Protein AF-A0A7V6TJD2-F1 (afdb_monomer_lite)

Secondary structure (DSSP, 8-state):
-PPPP-SS--HHHHHHHHHHHHHHTTHHHHHHHTS-GGGB-----PPPPSSS---HHHHHHHHHHHHHHHHHHHTT-B----

Foldseek 3Di:
DDDDDDPDDDPVVVVVVVVVVCVVVVVVVCLQVVADPVQADEDDDDDDDPPDDDDPVNVVVVVVSVVVQVVSSVVRGRYDDD

Sequence (82 aa):
MKFPEYKTFDLPALQEKIVEKWNHEKTFQRSVDMRPKERSYVFFEGPPSANGMPGIHHVISRAIKDVVCRYKTQQGYRVERR

Structure (mmCIF, N/CA/C/O backbone):
data_AF-A0A7V6TJD2-F1
#
_entry.id   AF-A0A7V6TJD2-F1
#
loop_
_atom_site.group_PDB
_atom_site.id
_atom_site.type_symbol
_atom_site.label_atom_id
_atom_site.label_alt_id
_atom_site.label_comp_id
_atom_site.label_asym_id
_atom_site.label_entity_id
_atom_site.label_seq_id
_atom_site.pdbx_PDB_ins_code
_atom_site.Cartn_x
_atom_site.Cartn_y
_atom_site.Cartn_z
_atom_site.occupancy
_atom_site.B_iso_or_equiv
_atom_site.auth_seq_id
_atom_site.auth_comp_id
_atom_site.auth_asym_id
_atom_site.auth_atom_id
_atom_site.pdbx_PDB_model_num
ATOM 1 N N . MET A 1 1 ? 27.464 -0.590 11.133 1.00 61.56 1 MET A N 1
ATOM 2 C CA . MET A 1 1 ? 26.365 -1.065 10.260 1.00 61.56 1 MET A CA 1
ATOM 3 C C . MET A 1 1 ? 26.836 -0.984 8.818 1.00 61.56 1 MET A C 1
ATOM 5 O O . MET A 1 1 ? 27.408 0.037 8.466 1.00 61.56 1 MET A O 1
ATOM 9 N N . LYS A 1 2 ? 26.652 -2.037 8.012 1.00 79.75 2 LYS A N 1
ATOM 10 C CA . LYS A 1 2 ? 26.873 -1.979 6.558 1.00 79.75 2 LYS A CA 1
ATOM 11 C C . LYS A 1 2 ? 25.529 -1.725 5.881 1.00 79.75 2 LYS A C 1
ATOM 13 O O . LYS A 1 2 ? 24.562 -2.415 6.196 1.00 79.75 2 LYS A O 1
ATOM 18 N N . PHE A 1 3 ? 25.470 -0.732 5.002 1.00 84.44 3 PHE A N 1
ATOM 19 C CA . PHE A 1 3 ? 24.294 -0.487 4.174 1.00 84.44 3 PHE A CA 1
ATOM 20 C C . PHE A 1 3 ? 24.295 -1.448 2.979 1.00 84.44 3 PHE A C 1
ATOM 22 O O . PHE A 1 3 ? 25.369 -1.843 2.524 1.00 84.44 3 PHE A O 1
ATOM 29 N N . PRO A 1 4 ? 23.119 -1.858 2.481 1.00 79.25 4 PRO A N 1
ATOM 30 C CA . PRO A 1 4 ? 23.042 -2.641 1.259 1.00 79.25 4 PRO A CA 1
ATOM 31 C C . PRO A 1 4 ? 23.515 -1.796 0.070 1.00 79.25 4 PRO A C 1
ATOM 33 O O . PRO A 1 4 ? 22.972 -0.724 -0.192 1.00 79.25 4 PRO A O 1
ATOM 36 N N . GLU A 1 5 ? 24.524 -2.288 -0.645 1.00 81.56 5 GLU A N 1
ATOM 37 C CA . GLU A 1 5 ? 25.014 -1.694 -1.890 1.00 81.56 5 GLU A CA 1
ATOM 38 C C . GLU A 1 5 ? 24.368 -2.401 -3.086 1.00 81.56 5 GLU A C 1
ATOM 40 O O . GLU A 1 5 ? 24.432 -3.626 -3.211 1.00 81.56 5 GLU A O 1
ATOM 45 N N . TYR A 1 6 ? 23.755 -1.628 -3.981 1.00 78.69 6 TYR A N 1
ATOM 46 C CA . TYR A 1 6 ? 23.147 -2.138 -5.208 1.00 78.69 6 TYR A CA 1
ATOM 47 C C . TYR A 1 6 ? 24.045 -1.778 -6.389 1.00 78.69 6 TYR A C 1
ATOM 49 O O . TYR A 1 6 ? 24.248 -0.604 -6.685 1.00 78.69 6 TYR A O 1
ATOM 57 N N . LYS A 1 7 ? 24.599 -2.794 -7.060 1.00 76.19 7 LYS A N 1
ATOM 58 C CA . LYS A 1 7 ? 25.513 -2.601 -8.200 1.00 76.19 7 LYS A CA 1
ATOM 59 C C . LYS A 1 7 ? 24.801 -2.126 -9.470 1.00 76.19 7 LYS A C 1
ATOM 61 O O . LYS A 1 7 ? 25.433 -1.527 -10.332 1.00 76.19 7 LYS A O 1
ATOM 66 N N . THR A 1 8 ? 23.506 -2.411 -9.591 1.00 78.56 8 THR A N 1
ATOM 67 C CA . THR A 1 8 ? 22.685 -2.123 -10.771 1.00 78.56 8 THR A CA 1
ATOM 68 C C . THR A 1 8 ? 21.350 -1.513 -10.359 1.00 78.56 8 THR A C 1
ATOM 70 O O . THR A 1 8 ? 20.745 -1.920 -9.366 1.00 78.56 8 THR A O 1
ATOM 73 N N . PHE A 1 9 ? 20.885 -0.535 -11.137 1.00 82.50 9 PHE A N 1
ATOM 74 C CA . PHE A 1 9 ? 19.625 0.168 -10.905 1.00 82.50 9 PHE A CA 1
ATOM 75 C C . PHE A 1 9 ? 18.468 -0.527 -11.641 1.00 82.50 9 PHE A C 1
ATOM 77 O O . PHE A 1 9 ? 17.965 -0.034 -12.646 1.00 82.50 9 PHE A O 1
ATOM 84 N N . ASP A 1 10 ? 18.081 -1.707 -11.153 1.00 90.69 10 ASP A N 1
ATOM 85 C CA . ASP A 1 10 ? 16.940 -2.478 -11.662 1.00 90.69 10 ASP A CA 1
ATOM 86 C C . ASP A 1 10 ? 15.730 -2.298 -10.731 1.00 90.69 10 ASP A C 1
ATOM 88 O O . ASP A 1 10 ? 15.574 -2.988 -9.719 1.00 90.69 10 ASP A O 1
ATOM 92 N N . LEU A 1 11 ? 14.904 -1.296 -11.043 1.00 91.06 11 LEU A N 1
ATOM 93 C CA . LEU A 1 11 ? 13.704 -0.981 -10.267 1.00 91.06 11 LEU A CA 1
ATOM 94 C C . LEU A 1 11 ? 12.594 -2.037 -10.398 1.00 91.06 11 LEU A C 1
ATOM 96 O O . LEU A 1 11 ? 11.998 -2.342 -9.365 1.00 91.06 11 LEU A O 1
ATOM 100 N N . PRO A 1 12 ? 12.309 -2.616 -11.585 1.00 93.88 12 PRO A N 1
ATOM 101 C CA . PRO A 1 12 ? 11.346 -3.711 -11.702 1.00 93.88 12 PRO A CA 1
ATOM 102 C C . PRO A 1 12 ? 11.678 -4.903 -10.797 1.00 93.88 12 PRO A C 1
ATOM 104 O O . PRO A 1 12 ? 10.839 -5.303 -9.988 1.00 93.88 12 PRO A O 1
ATOM 107 N N . ALA A 1 13 ? 12.918 -5.403 -10.834 1.00 92.12 13 ALA A N 1
ATOM 108 C CA . ALA A 1 13 ? 13.317 -6.533 -9.995 1.00 92.12 13 ALA A CA 1
ATOM 109 C C . ALA A 1 13 ? 13.288 -6.183 -8.496 1.00 92.12 13 ALA A C 1
ATOM 111 O O . ALA A 1 13 ? 12.975 -7.023 -7.648 1.00 92.12 13 ALA A O 1
ATOM 112 N N . LEU A 1 14 ? 13.611 -4.936 -8.136 1.00 91.69 14 LEU A N 1
ATOM 113 C CA . LEU A 1 14 ? 13.477 -4.457 -6.760 1.00 91.69 14 LEU A CA 1
ATOM 114 C C . LEU A 1 14 ? 12.006 -4.394 -6.322 1.00 91.69 14 LEU A C 1
ATOM 116 O O . LEU A 1 14 ? 11.685 -4.793 -5.201 1.00 91.69 14 LEU A O 1
ATOM 120 N N . GLN A 1 15 ? 11.114 -3.912 -7.188 1.00 94.81 15 GLN A N 1
ATOM 121 C CA . GLN A 1 15 ? 9.682 -3.829 -6.916 1.00 94.81 15 GLN A CA 1
ATOM 122 C C . GLN A 1 15 ? 9.084 -5.217 -6.673 1.00 94.81 15 GLN A C 1
ATOM 124 O O . GLN A 1 15 ? 8.345 -5.381 -5.703 1.00 94.81 15 GLN A O 1
ATOM 129 N N . GLU A 1 16 ? 9.427 -6.212 -7.492 1.00 96.19 16 GLU A N 1
ATOM 130 C CA . GLU A 1 16 ? 8.972 -7.597 -7.312 1.00 96.19 16 GLU A CA 1
ATOM 131 C C . GLU A 1 16 ? 9.361 -8.141 -5.933 1.00 96.19 16 GLU A C 1
ATOM 133 O O . GLU A 1 16 ? 8.499 -8.619 -5.193 1.00 96.19 16 GLU A O 1
ATOM 138 N N . LYS A 1 17 ? 10.621 -7.948 -5.522 1.00 95.19 17 LYS A N 1
ATOM 139 C CA . LYS A 1 17 ? 11.109 -8.344 -4.188 1.00 95.19 17 LYS A CA 1
ATOM 140 C C . LYS A 1 17 ? 10.364 -7.644 -3.051 1.00 95.19 17 LYS A C 1
ATOM 142 O O . LYS A 1 17 ? 10.080 -8.253 -2.021 1.00 95.19 17 LYS A O 1
ATOM 147 N N . ILE A 1 18 ? 10.056 -6.353 -3.204 1.00 95.81 18 ILE A N 1
ATOM 148 C CA . ILE A 1 18 ? 9.304 -5.588 -2.197 1.00 95.81 18 ILE A CA 1
ATOM 149 C C . ILE A 1 18 ? 7.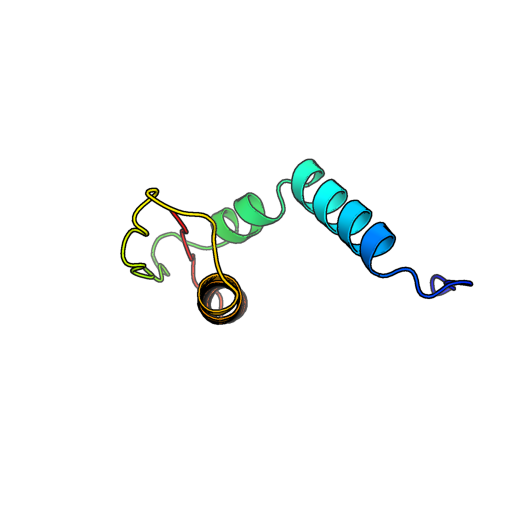866 -6.106 -2.089 1.00 95.81 18 ILE A C 1
ATOM 151 O O . ILE A 1 18 ? 7.367 -6.279 -0.976 1.00 95.81 18 ILE A O 1
ATOM 155 N N . VAL A 1 19 ? 7.208 -6.369 -3.220 1.00 97.38 19 VAL A N 1
ATOM 156 C CA . VAL A 1 19 ? 5.840 -6.904 -3.253 1.00 97.38 19 VAL A CA 1
ATOM 157 C C . VAL A 1 19 ? 5.792 -8.299 -2.633 1.00 97.38 19 VAL A C 1
ATOM 159 O O . VAL A 1 19 ? 4.931 -8.558 -1.792 1.00 97.38 19 VAL A O 1
ATOM 162 N N . GLU A 1 20 ? 6.738 -9.173 -2.976 1.00 98.25 20 GLU A N 1
ATOM 163 C CA . GLU A 1 20 ? 6.857 -10.510 -2.389 1.00 98.25 20 GLU A CA 1
ATOM 164 C C . GLU A 1 20 ? 7.030 -10.438 -0.868 1.00 98.25 20 GLU A C 1
ATOM 166 O O . GLU A 1 20 ? 6.294 -11.088 -0.121 1.00 98.25 20 GLU A O 1
ATOM 171 N N . LYS A 1 21 ? 7.929 -9.565 -0.397 1.00 98.12 21 LYS A N 1
ATOM 172 C CA . LYS A 1 21 ? 8.120 -9.316 1.032 1.00 98.12 21 LYS A CA 1
ATOM 173 C C . LYS A 1 21 ? 6.824 -8.859 1.706 1.00 98.12 21 LYS A C 1
ATOM 175 O O . LYS A 1 21 ? 6.457 -9.403 2.747 1.00 98.12 21 LYS A O 1
ATOM 180 N N . TRP A 1 22 ? 6.117 -7.884 1.129 1.00 98.06 22 TRP A N 1
ATOM 181 C CA . TRP A 1 22 ? 4.860 -7.387 1.696 1.00 98.06 22 TRP A CA 1
ATOM 182 C C . TRP A 1 22 ? 3.765 -8.452 1.753 1.00 98.06 22 TRP A C 1
ATOM 184 O O . TRP A 1 22 ? 2.995 -8.476 2.717 1.00 98.06 22 TRP A O 1
ATOM 194 N N . ASN A 1 23 ? 3.711 -9.341 0.759 1.00 97.88 23 ASN A N 1
ATOM 195 C CA . ASN A 1 23 ? 2.777 -10.463 0.734 1.00 97.88 23 ASN A CA 1
ATOM 196 C C . ASN A 1 23 ? 3.107 -11.487 1.824 1.00 97.88 23 ASN A C 1
ATOM 198 O O . ASN A 1 23 ? 2.226 -11.853 2.603 1.00 97.88 23 ASN A O 1
ATOM 202 N N . HIS A 1 24 ? 4.375 -11.893 1.929 1.00 98.50 24 HIS A N 1
ATOM 203 C CA . HIS A 1 24 ? 4.839 -12.840 2.943 1.00 98.50 24 HIS A CA 1
ATOM 204 C C . HIS A 1 24 ? 4.590 -12.321 4.370 1.00 98.50 24 HIS A C 1
ATOM 206 O O . HIS A 1 24 ? 4.067 -13.033 5.225 1.00 98.50 24 HIS A O 1
ATOM 212 N N . GLU A 1 25 ? 4.898 -11.048 4.625 1.00 98.12 25 GLU A N 1
ATOM 213 C CA . GLU A 1 25 ? 4.723 -10.412 5.938 1.00 98.12 25 GLU A CA 1
ATOM 214 C C . GLU A 1 25 ? 3.278 -9.973 6.227 1.00 98.12 25 GLU A C 1
ATOM 216 O O . GLU A 1 25 ? 2.996 -9.460 7.316 1.00 98.12 25 GLU A O 1
ATOM 221 N N . LYS A 1 26 ? 2.362 -10.124 5.259 1.00 98.00 26 LYS A N 1
ATOM 222 C CA . LYS A 1 26 ? 0.995 -9.581 5.312 1.00 98.00 26 LYS A CA 1
ATOM 223 C C . LYS A 1 26 ? 0.990 -8.094 5.699 1.00 98.00 26 LYS A C 1
ATOM 225 O O . LYS A 1 26 ? 0.151 -7.647 6.484 1.00 98.00 26 LYS A O 1
ATOM 230 N N . THR A 1 27 ? 1.936 -7.313 5.164 1.00 97.56 27 THR A N 1
ATOM 231 C CA . THR A 1 27 ? 2.213 -5.931 5.593 1.00 97.56 27 THR A CA 1
ATOM 232 C C . THR A 1 27 ? 0.978 -5.039 5.500 1.00 97.56 27 THR A C 1
ATOM 234 O O . THR A 1 27 ? 0.734 -4.251 6.412 1.00 97.56 27 THR A O 1
ATOM 237 N N . PHE A 1 28 ? 0.169 -5.179 4.442 1.00 96.50 28 PHE A N 1
ATOM 238 C CA . PHE A 1 28 ? -1.073 -4.415 4.302 1.00 96.50 28 PHE A CA 1
ATOM 239 C C . PHE A 1 28 ? -2.063 -4.732 5.429 1.00 96.50 28 PHE A C 1
ATOM 241 O O . PHE A 1 28 ? -2.458 -3.824 6.159 1.00 96.50 28 PHE A O 1
ATOM 248 N N . GLN A 1 29 ? -2.392 -6.011 5.634 1.00 96.81 29 GLN A N 1
ATOM 249 C CA . GLN A 1 29 ? -3.323 -6.441 6.680 1.00 96.81 29 GLN A CA 1
ATOM 250 C C . GLN A 1 29 ? -2.838 -6.005 8.067 1.00 96.81 29 GLN A C 1
ATOM 252 O O . GLN A 1 29 ? -3.577 -5.389 8.832 1.00 96.81 29 GLN A O 1
ATOM 257 N N . ARG A 1 30 ? -1.548 -6.209 8.350 1.00 97.00 30 ARG A N 1
ATOM 258 C CA . ARG A 1 30 ? -0.924 -5.761 9.596 1.00 97.00 30 ARG A CA 1
ATOM 259 C C . ARG A 1 30 ? -1.034 -4.244 9.766 1.00 97.00 30 ARG A C 1
ATOM 261 O O . ARG A 1 30 ? -1.320 -3.775 10.864 1.00 97.00 30 ARG A O 1
ATOM 268 N N . SER A 1 31 ? -0.840 -3.469 8.696 1.00 96.31 31 SER A N 1
ATOM 269 C CA . SER A 1 31 ? -0.977 -2.007 8.739 1.00 96.31 31 SER A CA 1
ATOM 270 C C . SER A 1 31 ? -2.388 -1.551 9.109 1.00 96.31 31 SER A C 1
ATOM 272 O O . SER A 1 31 ? -2.514 -0.507 9.736 1.00 96.31 31 SER A O 1
ATOM 274 N N . VAL A 1 32 ? -3.422 -2.332 8.785 1.00 96.50 32 VAL A N 1
ATOM 275 C CA . VAL A 1 32 ? -4.814 -2.062 9.168 1.00 96.50 32 VAL A CA 1
ATOM 276 C C . VAL A 1 32 ? -5.075 -2.517 10.607 1.00 96.50 32 VAL A C 1
ATOM 278 O O . VAL A 1 32 ? -5.591 -1.746 11.415 1.00 96.50 32 VAL A O 1
ATOM 281 N N . ASP A 1 33 ? -4.674 -3.740 10.955 1.00 95.94 33 ASP A N 1
ATOM 282 C CA . ASP A 1 33 ? -5.000 -4.362 12.245 1.00 95.94 33 ASP A CA 1
ATOM 283 C C . ASP A 1 33 ? -4.273 -3.747 13.437 1.00 95.94 33 ASP A C 1
ATOM 285 O O . ASP A 1 33 ? -4.814 -3.721 14.538 1.00 95.94 33 ASP A O 1
ATOM 289 N N . MET A 1 34 ? -3.087 -3.175 13.223 1.00 96.12 34 MET A N 1
ATOM 290 C CA . MET A 1 34 ? -2.355 -2.439 14.258 1.00 96.12 34 MET A CA 1
ATOM 291 C C . MET A 1 34 ? -3.009 -1.096 14.636 1.00 96.12 34 MET A C 1
ATOM 293 O O . MET A 1 34 ? -2.390 -0.320 15.367 1.00 96.12 34 MET A O 1
ATOM 297 N N . ARG A 1 35 ? -4.181 -0.741 14.089 1.00 96.25 35 ARG A N 1
ATOM 298 C CA . ARG A 1 35 ? -4.892 0.502 14.423 1.00 96.25 35 ARG A CA 1
ATOM 299 C C . ARG A 1 35 ? -6.272 0.220 15.030 1.00 96.25 35 ARG A C 1
ATOM 301 O O . ARG A 1 35 ? -6.972 -0.687 14.563 1.00 96.25 35 ARG A O 1
A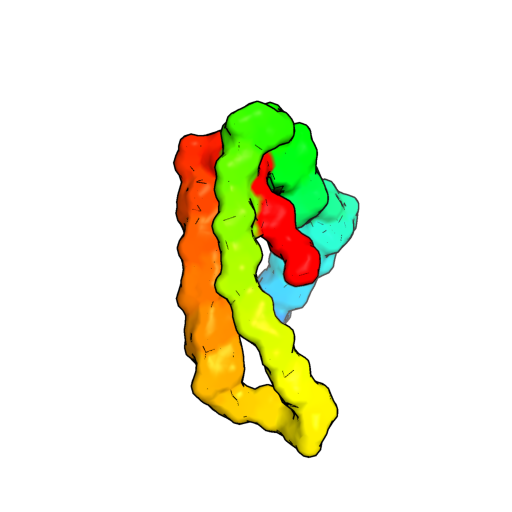TOM 308 N N . PRO A 1 36 ? -6.675 1.022 16.038 1.00 95.25 36 PRO A N 1
ATOM 309 C CA . PRO A 1 36 ? -7.959 0.876 16.717 1.00 95.25 36 PRO A CA 1
ATOM 310 C C . PRO A 1 36 ? -9.126 1.075 15.745 1.00 95.25 36 PRO A C 1
ATOM 312 O O . PRO A 1 36 ? -9.059 1.915 14.843 1.00 95.25 36 PRO A O 1
ATOM 315 N N . LYS A 1 37 ? -10.206 0.308 15.933 1.00 94.31 37 LYS A N 1
ATOM 316 C CA . LYS A 1 37 ? -11.407 0.375 15.080 1.00 94.31 37 LYS A CA 1
ATOM 317 C C . LYS A 1 37 ? -12.132 1.712 15.223 1.00 94.31 37 LYS A C 1
ATOM 319 O O . LYS A 1 37 ? -12.729 2.202 14.270 1.00 94.31 37 LYS A O 1
ATOM 324 N N . GLU A 1 38 ? -12.014 2.333 16.385 1.00 94.88 38 GLU A N 1
ATOM 325 C CA . GLU A 1 38 ? -12.635 3.603 16.752 1.00 94.88 38 GLU A CA 1
ATOM 326 C C . GLU A 1 38 ? -12.034 4.772 15.957 1.00 94.88 38 GLU A C 1
ATOM 328 O O . GLU A 1 38 ? -12.691 5.787 15.742 1.00 94.88 38 GLU A O 1
ATOM 333 N N . ARG A 1 39 ? -10.797 4.621 15.460 1.00 95.75 39 ARG A N 1
ATOM 334 C CA . ARG A 1 39 ? -10.103 5.628 14.648 1.00 95.75 39 ARG A CA 1
ATOM 335 C C . ARG A 1 39 ? -10.142 5.279 13.161 1.00 95.75 39 ARG A C 1
ATOM 337 O O . ARG A 1 39 ? -9.117 5.290 12.479 1.00 95.75 39 ARG A O 1
ATOM 344 N N . SER A 1 40 ? -11.328 4.947 12.665 1.00 95.88 40 SER A N 1
ATOM 345 C CA . SER A 1 40 ? -11.536 4.573 11.265 1.00 95.88 40 SER A CA 1
ATOM 346 C C . SER A 1 40 ? -11.515 5.778 10.323 1.00 95.88 40 SER A C 1
ATOM 348 O O . SER A 1 40 ? -12.007 6.858 10.644 1.00 95.88 40 SER A O 1
ATOM 350 N N . TYR A 1 41 ? -10.959 5.578 9.132 1.00 96.44 41 TYR A N 1
ATOM 351 C CA . TYR A 1 41 ? -11.076 6.481 7.993 1.00 96.44 41 TYR A CA 1
ATOM 352 C C . TYR A 1 41 ? -11.599 5.678 6.803 1.00 96.44 41 TYR A C 1
ATOM 354 O O . TYR A 1 41 ? -10.945 4.741 6.345 1.00 96.44 41 TYR A O 1
ATOM 362 N N . VAL A 1 42 ? -12.791 6.040 6.330 1.00 93.88 42 VAL A N 1
ATOM 363 C CA . VAL A 1 42 ? -13.464 5.377 5.210 1.00 93.88 42 VAL A CA 1
ATOM 364 C C . VAL A 1 42 ? -13.200 6.177 3.942 1.00 93.88 42 VAL A C 1
ATOM 366 O O . VAL A 1 42 ? -13.504 7.368 3.879 1.00 93.88 42 VAL A O 1
ATOM 369 N N . PHE A 1 43 ? -12.626 5.519 2.939 1.00 91.50 43 PHE A N 1
ATOM 370 C CA . PHE A 1 43 ? -12.409 6.089 1.616 1.00 91.50 43 PHE A CA 1
ATOM 371 C C . PHE A 1 43 ? -13.409 5.478 0.632 1.00 91.50 43 PHE A C 1
ATOM 373 O O . PHE A 1 43 ? -13.474 4.258 0.505 1.00 91.50 43 PHE A O 1
ATOM 380 N N . PHE A 1 44 ? -14.179 6.319 -0.058 1.00 88.75 44 PHE A N 1
ATOM 381 C CA . PHE A 1 44 ? -15.124 5.871 -1.077 1.00 88.75 44 PHE A CA 1
ATOM 382 C C . PHE A 1 44 ? -14.475 5.956 -2.456 1.00 88.75 44 PHE A C 1
ATOM 384 O O . PHE A 1 44 ? -14.127 7.040 -2.928 1.00 88.75 44 PHE A O 1
ATOM 391 N N . GLU A 1 45 ? -14.337 4.809 -3.113 1.00 84.06 45 GLU A N 1
ATOM 392 C CA . GLU A 1 45 ? -13.950 4.727 -4.514 1.00 84.06 45 GLU A CA 1
ATOM 393 C C . GLU A 1 45 ? -15.166 4.334 -5.356 1.00 84.06 45 GLU A C 1
ATOM 395 O O . GLU A 1 45 ? -15.883 3.390 -5.033 1.00 84.06 45 GLU A O 1
ATOM 400 N N . GLY A 1 46 ? -15.413 5.076 -6.438 1.00 81.75 46 GLY A N 1
ATOM 401 C CA . GLY A 1 46 ? -16.435 4.692 -7.407 1.00 81.75 46 GLY A CA 1
ATOM 402 C C . GLY A 1 46 ? -16.040 3.381 -8.101 1.00 81.75 46 GLY A C 1
ATOM 403 O O . GLY A 1 46 ? -14.887 3.269 -8.531 1.00 81.75 46 GLY A O 1
ATOM 404 N N . PRO A 1 47 ? -16.954 2.403 -8.232 1.00 82.38 47 PRO A N 1
ATOM 405 C CA . PRO A 1 47 ? -16.633 1.125 -8.850 1.00 82.38 47 PRO A CA 1
ATOM 406 C C . PRO A 1 47 ? -16.217 1.339 -10.315 1.00 82.38 47 PRO A C 1
ATOM 408 O O . PRO A 1 47 ? -16.954 1.985 -11.066 1.00 82.38 47 PRO A O 1
ATOM 411 N N . PRO A 1 48 ? -15.053 0.826 -10.753 1.00 80.69 48 PRO A N 1
ATOM 412 C CA . PRO A 1 48 ? -14.698 0.864 -12.164 1.00 80.69 48 PRO A CA 1
ATOM 413 C C . PRO A 1 48 ? -15.592 -0.105 -12.948 1.00 80.69 48 PRO A C 1
ATOM 415 O O . PRO A 1 48 ? -15.866 -1.215 -12.491 1.00 80.69 48 PRO A O 1
ATOM 418 N N . SER A 1 49 ? -16.017 0.279 -14.153 1.00 81.81 49 SER A N 1
ATOM 419 C CA . SER A 1 49 ? -16.625 -0.672 -15.085 1.00 81.81 49 SER A CA 1
ATOM 420 C C . SER A 1 49 ? -15.543 -1.595 -15.656 1.00 81.81 49 SER A C 1
ATOM 422 O O . SER A 1 49 ? -14.469 -1.148 -16.057 1.00 81.81 49 SER A O 1
ATOM 424 N N . ALA A 1 50 ? -15.811 -2.901 -15.701 1.00 83.88 50 ALA A N 1
ATOM 425 C CA . ALA A 1 50 ? -14.846 -3.915 -16.142 1.00 83.88 50 ALA A CA 1
ATOM 426 C C . ALA A 1 50 ? -14.870 -4.169 -17.665 1.00 83.88 50 ALA A C 1
ATOM 428 O O . ALA A 1 50 ? -14.434 -5.217 -18.131 1.00 83.88 50 ALA A O 1
ATOM 429 N N . ASN A 1 51 ? -15.385 -3.220 -18.453 1.00 86.94 51 ASN A N 1
ATOM 430 C CA . ASN A 1 51 ? -15.686 -3.419 -19.877 1.00 86.94 51 ASN A CA 1
ATOM 431 C C . ASN A 1 51 ? -14.495 -3.135 -20.814 1.00 86.94 51 ASN A C 1
ATOM 433 O O . ASN A 1 51 ? -14.644 -3.209 -22.030 1.00 86.94 51 ASN A O 1
ATOM 437 N N . GLY A 1 52 ? -13.323 -2.778 -20.279 1.00 85.19 52 GLY A N 1
ATOM 438 C CA . GLY A 1 52 ? -12.148 -2.428 -21.076 1.00 85.19 52 GLY A CA 1
ATOM 439 C C . GLY A 1 52 ? -10.844 -2.476 -20.281 1.00 85.19 52 GLY A C 1
ATOM 440 O O . GLY A 1 52 ? -10.847 -2.513 -19.050 1.00 85.19 52 GLY A O 1
ATOM 441 N N . MET A 1 53 ? -9.714 -2.482 -20.996 1.00 89.31 53 MET A N 1
ATOM 442 C CA . MET A 1 53 ? -8.391 -2.472 -20.369 1.00 89.31 53 MET A CA 1
ATOM 443 C C . MET A 1 53 ? -8.116 -1.133 -19.661 1.00 89.31 53 MET A C 1
ATOM 445 O O . MET A 1 53 ? -8.453 -0.073 -20.199 1.00 89.31 53 MET A O 1
ATOM 449 N N . PRO A 1 54 ? -7.460 -1.138 -18.486 1.00 88.12 54 PRO A N 1
ATOM 450 C CA . PRO A 1 54 ? -7.110 0.098 -17.798 1.00 88.12 54 PRO A CA 1
ATOM 451 C C . PRO A 1 54 ? -6.145 0.971 -18.618 1.00 88.12 54 PRO A C 1
ATOM 453 O O . PRO A 1 54 ? -4.988 0.620 -18.823 1.00 88.12 54 PRO A O 1
ATOM 456 N N . GLY A 1 55 ? -6.601 2.148 -19.052 1.00 90.69 55 GLY A N 1
ATOM 457 C CA . GLY A 1 55 ? -5.731 3.208 -19.581 1.00 90.69 55 GLY A CA 1
ATOM 458 C C . GLY A 1 55 ? -4.943 3.967 -18.499 1.00 90.69 55 GLY A C 1
ATOM 459 O O . GLY A 1 55 ? -5.231 3.849 -17.307 1.00 90.69 55 GLY A O 1
ATOM 460 N N . ILE A 1 56 ? -3.997 4.820 -18.914 1.00 93.56 56 ILE A N 1
ATOM 461 C CA . ILE A 1 56 ? -3.104 5.591 -18.018 1.00 93.56 56 ILE A CA 1
ATOM 462 C C . ILE A 1 56 ? -3.843 6.425 -16.957 1.00 93.56 56 ILE A C 1
ATOM 464 O O . ILE A 1 56 ? -3.387 6.537 -15.821 1.00 93.56 56 ILE A O 1
ATOM 468 N N . HIS A 1 57 ? -5.023 6.956 -17.285 1.00 90.31 57 HIS A N 1
ATOM 469 C CA . HIS A 1 57 ? -5.852 7.718 -16.347 1.00 90.31 57 HIS A CA 1
ATOM 470 C C . HIS A 1 57 ? -6.293 6.882 -15.132 1.00 90.31 57 HIS A C 1
ATOM 472 O O . HIS A 1 57 ? -6.407 7.416 -14.028 1.00 90.31 57 HIS A O 1
ATOM 478 N N . HIS A 1 58 ? -6.459 5.563 -15.291 1.00 91.31 58 HIS A N 1
ATOM 479 C CA . HIS A 1 58 ? -6.716 4.659 -14.170 1.00 91.31 58 HIS A CA 1
ATOM 480 C C . HIS A 1 58 ? -5.496 4.531 -13.258 1.00 91.31 58 HIS A C 1
ATOM 482 O O . HIS A 1 58 ? -5.655 4.510 -12.040 1.00 91.31 58 HIS A O 1
ATOM 488 N N . VAL A 1 59 ? -4.287 4.471 -13.828 1.00 92.56 59 VAL A N 1
ATOM 489 C CA . VAL A 1 59 ? -3.036 4.361 -13.061 1.00 92.56 59 VAL A CA 1
ATOM 490 C C . VAL A 1 59 ? -2.847 5.597 -12.189 1.00 92.56 59 VAL A C 1
ATOM 492 O O . VAL A 1 59 ? -2.651 5.471 -10.983 1.00 92.56 59 VAL A O 1
ATOM 495 N N . ILE A 1 60 ? -2.989 6.788 -12.777 1.00 94.06 60 ILE A N 1
ATOM 496 C CA . ILE A 1 60 ? -2.837 8.060 -12.059 1.00 94.06 60 ILE A CA 1
ATOM 497 C C . ILE A 1 60 ? -3.881 8.171 -10.942 1.00 94.06 60 ILE A C 1
ATOM 499 O O . ILE A 1 60 ? -3.536 8.459 -9.796 1.00 94.06 60 ILE A O 1
ATOM 503 N N . SER A 1 61 ? -5.152 7.888 -11.251 1.00 92.25 61 SER A N 1
ATOM 504 C CA . SER A 1 61 ? -6.231 7.929 -10.260 1.00 92.25 61 SER A CA 1
ATOM 505 C C . SER A 1 61 ? -5.963 6.975 -9.091 1.00 92.25 61 SER A C 1
ATOM 507 O O . SER A 1 61 ? -6.037 7.386 -7.935 1.00 92.25 61 SER A O 1
ATOM 509 N N . ARG A 1 62 ? -5.587 5.719 -9.371 1.00 92.31 62 ARG A N 1
ATOM 510 C CA . ARG A 1 62 ? -5.281 4.715 -8.339 1.00 92.31 62 ARG A CA 1
ATOM 511 C C . ARG A 1 62 ? -4.069 5.098 -7.495 1.00 92.31 62 ARG A C 1
ATOM 513 O O . ARG A 1 62 ? -4.110 4.920 -6.281 1.00 92.31 62 ARG A O 1
ATOM 520 N N . ALA A 1 63 ? -3.028 5.663 -8.106 1.00 94.81 63 ALA A N 1
ATOM 521 C CA . ALA A 1 63 ? -1.844 6.117 -7.383 1.00 94.81 63 ALA A CA 1
ATOM 522 C C . ALA A 1 63 ? -2.195 7.206 -6.356 1.00 94.81 63 ALA A C 1
ATOM 524 O O . ALA A 1 63 ? -1.822 7.096 -5.190 1.00 94.81 63 ALA A O 1
ATOM 525 N N . ILE A 1 64 ? -2.975 8.217 -6.755 1.00 95.00 64 ILE A N 1
ATOM 526 C CA . ILE A 1 64 ? -3.400 9.298 -5.850 1.00 95.00 64 ILE A CA 1
ATOM 527 C C . ILE A 1 64 ? -4.248 8.739 -4.699 1.00 95.00 64 ILE A C 1
ATOM 529 O O . ILE A 1 64 ? -3.999 9.058 -3.534 1.00 95.00 64 ILE A O 1
ATOM 533 N N . LYS A 1 65 ? -5.216 7.867 -5.008 1.00 94.56 65 LYS A N 1
ATOM 534 C CA . LYS A 1 65 ? -6.083 7.225 -4.006 1.00 94.56 65 LYS A CA 1
ATOM 535 C C . LYS A 1 65 ? -5.274 6.421 -2.981 1.00 94.56 65 LYS A C 1
ATOM 537 O O . LYS A 1 65 ? -5.499 6.558 -1.776 1.00 94.56 65 LYS A O 1
ATOM 542 N N . ASP A 1 66 ? -4.297 5.633 -3.435 1.00 95.94 66 ASP A N 1
ATOM 543 C CA . ASP A 1 66 ? -3.434 4.843 -2.550 1.00 95.94 66 ASP A CA 1
ATOM 544 C C . ASP A 1 66 ? -2.550 5.732 -1.662 1.00 95.94 66 ASP A C 1
ATOM 546 O O . ASP A 1 66 ? -2.462 5.498 -0.453 1.00 95.94 66 ASP A O 1
ATOM 550 N N . VAL A 1 67 ? -1.953 6.794 -2.217 1.00 97.25 67 VAL A N 1
ATOM 551 C CA . VAL A 1 67 ? -1.122 7.743 -1.454 1.00 97.25 67 VAL A CA 1
ATOM 552 C C . VAL A 1 67 ? -1.921 8.393 -0.325 1.00 97.25 67 VAL A C 1
ATOM 554 O O . VAL A 1 67 ? -1.455 8.414 0.816 1.00 97.25 67 VAL A O 1
ATOM 557 N N . VAL A 1 68 ? -3.146 8.854 -0.596 1.00 96.69 68 VAL A N 1
ATOM 558 C CA . VAL A 1 68 ? -4.023 9.443 0.432 1.00 96.69 68 VAL A CA 1
ATOM 559 C C . VAL A 1 68 ? -4.333 8.430 1.539 1.00 96.69 68 VAL A C 1
ATOM 561 O O . VAL A 1 68 ? -4.215 8.745 2.728 1.00 96.69 68 VAL A O 1
ATOM 564 N N . CYS A 1 69 ? -4.660 7.189 1.174 1.00 97.19 69 CYS A N 1
ATOM 565 C CA . CYS A 1 69 ? -4.940 6.135 2.146 1.00 97.19 69 CYS A CA 1
ATOM 566 C C . CYS A 1 69 ? -3.708 5.787 3.001 1.00 97.19 69 CYS A C 1
ATOM 568 O O . CYS A 1 69 ? -3.824 5.572 4.213 1.00 97.19 69 CYS A O 1
ATOM 570 N N . ARG A 1 70 ? -2.508 5.747 2.406 1.00 97.50 70 ARG A N 1
ATOM 571 C CA . ARG A 1 70 ? -1.246 5.523 3.135 1.00 97.50 70 ARG A CA 1
ATOM 572 C C . ARG A 1 70 ? -0.936 6.668 4.085 1.00 97.50 70 ARG A C 1
ATOM 574 O O . ARG A 1 70 ? -0.610 6.404 5.239 1.00 97.50 70 ARG A O 1
ATOM 581 N N . TYR A 1 71 ? -1.107 7.908 3.639 1.00 97.94 71 TYR A N 1
ATOM 582 C CA . TYR A 1 71 ? -0.933 9.088 4.479 1.00 97.94 71 TYR A CA 1
ATOM 583 C C . TYR A 1 71 ? -1.841 9.028 5.717 1.00 97.94 71 TYR A C 1
ATOM 585 O O . TYR A 1 71 ? -1.363 9.150 6.843 1.00 97.94 71 TYR A O 1
ATOM 593 N N . LYS A 1 72 ? -3.131 8.707 5.551 1.00 97.75 72 LYS A N 1
ATOM 594 C CA . LYS A 1 72 ? -4.055 8.522 6.687 1.00 97.75 72 LYS A CA 1
ATOM 595 C C . LYS A 1 72 ? -3.640 7.379 7.615 1.00 97.75 7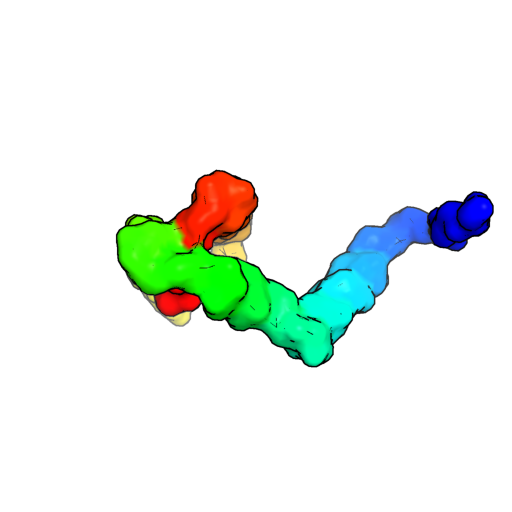2 LYS A C 1
ATOM 597 O O . LYS A 1 72 ? -3.699 7.529 8.836 1.00 97.75 72 LYS A O 1
ATOM 602 N N . THR A 1 73 ? -3.138 6.279 7.056 1.00 97.81 73 THR A N 1
ATOM 603 C CA . THR A 1 73 ? -2.600 5.153 7.842 1.00 97.81 73 THR A CA 1
ATOM 604 C C . THR A 1 73 ? -1.386 5.575 8.685 1.00 97.81 73 THR A C 1
ATOM 606 O O . THR A 1 73 ? -1.254 5.157 9.838 1.00 97.81 73 THR A O 1
ATOM 609 N N . GLN A 1 74 ? -0.509 6.426 8.139 1.00 97.12 74 GLN A N 1
ATOM 610 C CA . GLN A 1 74 ? 0.647 6.995 8.847 1.00 97.12 74 GLN A CA 1
ATOM 611 C C . GLN A 1 74 ? 0.237 8.010 9.922 1.00 97.12 74 GLN A C 1
ATOM 613 O O . GLN A 1 74 ? 0.874 8.072 10.968 1.00 97.12 74 GLN A O 1
ATOM 618 N N . GLN A 1 75 ? -0.870 8.733 9.727 1.00 97.06 75 GLN A N 1
ATOM 619 C CA . GLN A 1 75 ? -1.473 9.596 10.754 1.00 97.06 75 GLN A CA 1
ATOM 620 C C . GLN A 1 75 ? -2.162 8.815 11.894 1.00 97.06 75 GLN A C 1
ATOM 622 O O . GLN A 1 75 ? -2.673 9.426 12.834 1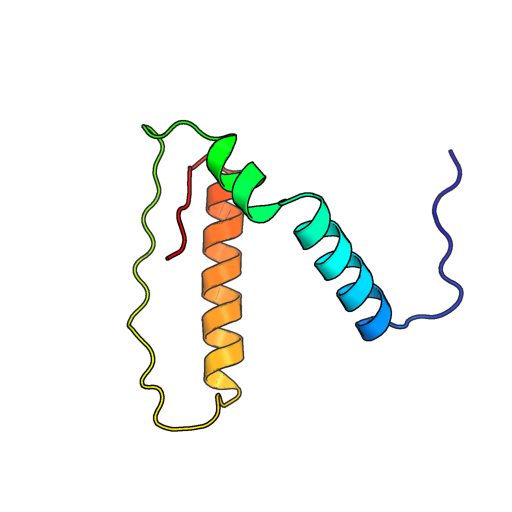.00 97.06 75 GLN A O 1
ATOM 627 N N . GLY A 1 76 ? -2.185 7.479 11.832 1.00 96.88 76 GLY A N 1
ATOM 628 C CA . GLY A 1 76 ? -2.732 6.605 12.873 1.00 96.88 76 GLY A CA 1
ATOM 629 C C . GLY A 1 76 ? -4.193 6.197 12.674 1.00 96.88 76 GLY A C 1
ATOM 630 O O . GLY A 1 76 ? -4.767 5.598 13.580 1.00 96.88 76 GLY A O 1
ATOM 631 N N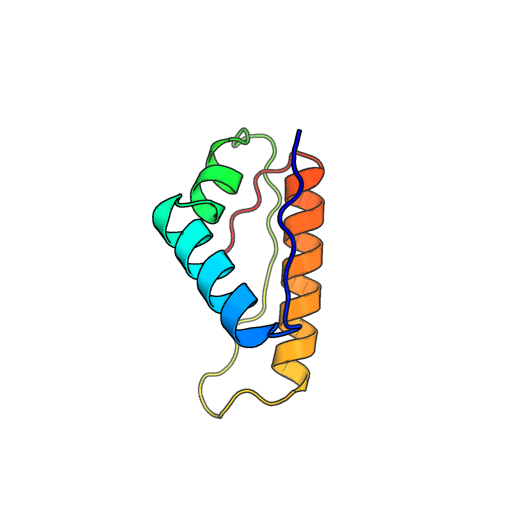 . TYR A 1 77 ? -4.799 6.496 11.522 1.00 98.19 77 TYR A N 1
ATOM 632 C CA . TYR A 1 77 ? -6.145 6.018 11.203 1.00 98.19 77 TYR A CA 1
ATOM 633 C C . TYR A 1 77 ? -6.124 4.558 10.739 1.00 98.19 77 TYR A C 1
ATOM 635 O O . TYR A 1 77 ? -5.208 4.127 10.034 1.00 98.19 77 TYR A O 1
ATOM 643 N N . ARG A 1 78 ? -7.169 3.807 11.091 1.00 97.88 78 ARG A N 1
ATOM 644 C CA . ARG A 1 78 ? -7.486 2.512 10.486 1.00 97.88 78 ARG A CA 1
ATOM 645 C C . ARG A 1 78 ?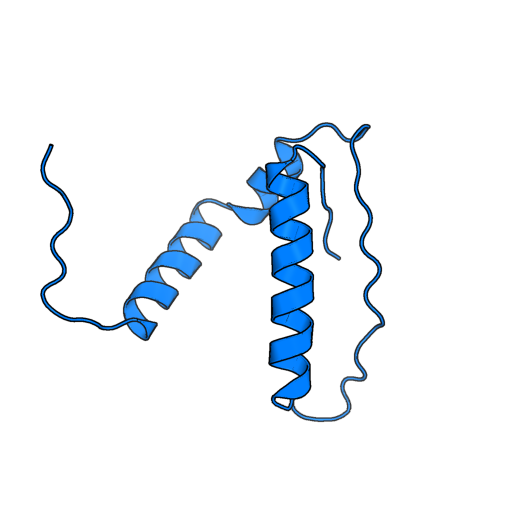 -8.158 2.768 9.138 1.00 97.88 78 ARG A C 1
ATOM 647 O O . ARG A 1 78 ? -9.264 3.296 9.094 1.00 97.88 78 ARG A O 1
ATOM 654 N N . VAL A 1 79 ? -7.480 2.425 8.046 1.00 97.31 79 VAL A N 1
ATOM 655 C CA . VAL A 1 79 ? -7.985 2.629 6.679 1.00 97.31 79 VAL A CA 1
ATOM 656 C C . VAL A 1 79 ? -8.273 1.275 6.047 1.00 97.31 79 VAL A C 1
ATOM 658 O O . VAL A 1 79 ? -7.361 0.620 5.544 1.00 97.31 79 VAL A O 1
ATOM 661 N N . GLU A 1 80 ? -9.533 0.851 6.075 1.00 93.62 80 GLU A N 1
ATOM 662 C CA . GLU A 1 80 ? -9.964 -0.342 5.343 1.00 93.62 80 GLU A CA 1
ATOM 663 C C . GLU A 1 80 ? -10.165 0.005 3.864 1.00 93.62 80 GLU A C 1
ATOM 665 O O . GLU A 1 80 ? -10.748 1.037 3.536 1.00 93.62 80 GLU A O 1
ATOM 670 N N . ARG A 1 81 ? -9.647 -0.842 2.972 1.00 88.69 81 ARG A N 1
ATOM 671 C CA . ARG A 1 81 ? -9.713 -0.662 1.515 1.00 88.69 81 ARG A CA 1
ATOM 672 C C . ARG A 1 81 ? -10.336 -1.935 0.959 1.00 88.69 81 ARG A C 1
ATOM 674 O O . ARG A 1 81 ? -9.735 -2.999 1.113 1.00 88.69 81 ARG A O 1
ATOM 681 N N . ARG A 1 82 ? -11.561 -1.830 0.454 1.00 73.12 82 ARG A N 1
ATOM 682 C CA . ARG A 1 82 ? -12.387 -2.942 -0.030 1.00 73.12 82 ARG A CA 1
ATOM 683 C C . ARG A 1 82 ? -12.786 -2.688 -1.471 1.00 73.12 82 ARG A C 1
ATOM 685 O O . ARG A 1 82 ? -12.976 -1.495 -1.793 1.00 73.12 82 ARG A O 1
#

Radius of gyration: 16.34 Å; chains: 1; bounding box: 44×22×38 Å

pLDDT: mean 91.8, std 7.14, range [61.56, 98.5]